Protein AF-A0A6A9QL34-F1 (afdb_monomer)

Sequence (146 aa):
MRVTIHYDDGKEEEIELQKQEVIRTEDGNVAHFKYVKISKEASVLVHIYLPTSESPTTKPVDVSREVEEKKISISRYNNVADDLISRARMFRPPSETCVYCGDIASNTFNGKKVCSSCFSQLSKHGERSEEFNKYLRNKTIHRWNS

Solvent-accessible surface area (backbone atoms only — not comparable to full-atom values): 8770 Å² total; per-residue (Å²): 93,78,49,74,49,77,46,98,87,73,49,74,47,81,42,76,36,44,75,75,47,23,42,74,55,96,93,45,26,29,38,34,28,45,41,80,44,82,56,100,86,48,76,48,79,47,78,49,77,41,83,42,92,61,77,55,71,59,75,82,78,67,59,67,58,59,52,50,58,52,51,55,52,53,54,53,50,51,56,54,51,52,50,52,51,52,54,51,63,73,61,68,70,82,82,47,54,10,78,87,73,65,45,66,35,77,44,73,57,97,88,40,46,21,19,66,70,59,44,57,39,37,76,73,57,32,86,88,29,69,67,37,52,54,50,48,51,67,70,43,54,70,71,78,78,110

Structure (mmCIF, N/CA/C/O backbone):
data_AF-A0A6A9QL34-F1
#
_entry.id   AF-A0A6A9QL34-F1
#
loop_
_atom_site.group_PDB
_atom_site.id
_atom_site.type_symbol
_atom_site.label_atom_id
_atom_site.label_alt_id
_atom_site.label_comp_id
_atom_site.label_asym_id
_atom_site.label_entity_id
_atom_site.label_seq_id
_atom_site.pdbx_PDB_ins_code
_atom_site.Cartn_x
_atom_site.Cartn_y
_atom_site.Cartn_z
_atom_site.occupancy
_atom_site.B_iso_or_equiv
_atom_site.auth_seq_id
_atom_site.auth_comp_id
_atom_site.auth_asym_id
_atom_site.auth_atom_id
_atom_site.pdbx_PDB_model_num
ATOM 1 N N . MET A 1 1 ? -28.220 6.170 18.694 1.00 83.44 1 MET A N 1
ATOM 2 C CA . MET A 1 1 ? -28.739 4.798 18.942 1.00 83.44 1 MET A CA 1
ATOM 3 C C . MET A 1 1 ? -27.991 4.242 20.133 1.00 83.44 1 MET A C 1
ATOM 5 O O . MET A 1 1 ? -26.790 4.462 20.186 1.00 83.44 1 MET A O 1
ATOM 9 N N . ARG A 1 2 ? -28.655 3.574 21.078 1.00 87.44 2 ARG A N 1
ATOM 10 C CA . ARG A 1 2 ? -27.976 3.009 22.251 1.00 87.44 2 ARG A CA 1
ATOM 11 C C . ARG A 1 2 ? -27.766 1.513 22.074 1.00 87.44 2 ARG A C 1
ATOM 13 O O . ARG A 1 2 ? -28.661 0.840 21.568 1.00 87.44 2 ARG A O 1
ATOM 20 N N . VAL A 1 3 ? -26.592 1.027 22.451 1.00 86.62 3 VAL A N 1
ATOM 21 C CA . VAL A 1 3 ? -26.280 -0.404 22.497 1.00 86.62 3 VAL A CA 1
ATOM 22 C C . VAL A 1 3 ? -25.562 -0.724 23.795 1.00 86.62 3 VAL A C 1
ATOM 24 O O . VAL A 1 3 ? -24.776 0.081 24.292 1.00 86.62 3 VAL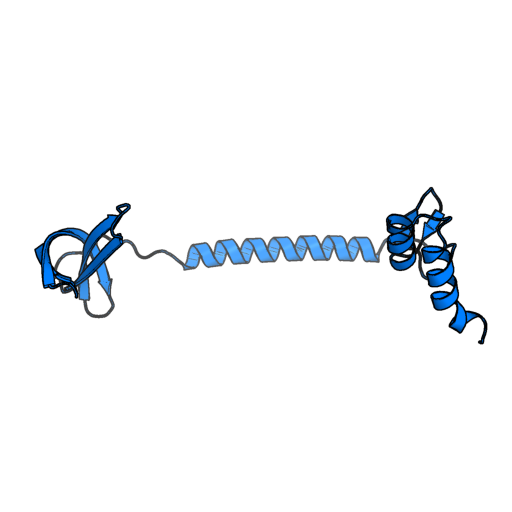 A O 1
ATOM 27 N N . THR A 1 4 ? -25.833 -1.912 24.317 1.00 89.25 4 THR A N 1
ATOM 28 C CA . THR A 1 4 ? -25.169 -2.445 25.503 1.00 89.25 4 THR A CA 1
ATOM 29 C C . THR A 1 4 ? -24.093 -3.420 25.057 1.00 89.25 4 THR A C 1
ATOM 31 O O . THR A 1 4 ? -24.365 -4.342 24.28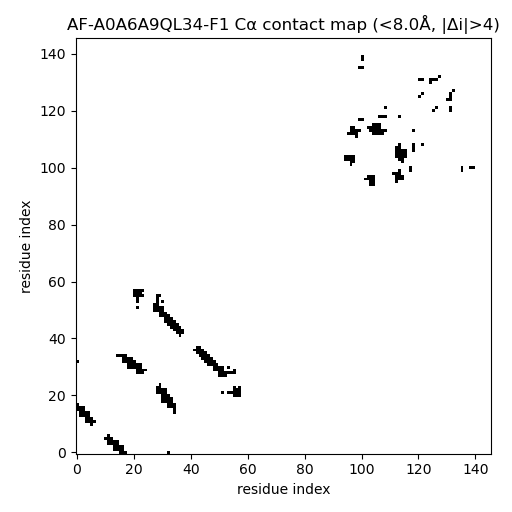5 1.00 89.25 4 THR A O 1
ATOM 34 N N . ILE A 1 5 ? -22.863 -3.204 25.513 1.00 85.31 5 ILE A N 1
ATOM 35 C CA . ILE A 1 5 ? -21.766 -4.155 25.345 1.00 85.31 5 ILE A CA 1
ATOM 36 C C . ILE A 1 5 ? -21.733 -5.032 26.592 1.00 85.31 5 ILE A C 1
ATOM 38 O O . ILE A 1 5 ? -21.566 -4.511 27.693 1.00 85.31 5 ILE A O 1
ATOM 42 N N . HIS A 1 6 ? -21.868 -6.344 26.406 1.00 88.12 6 HIS A N 1
ATOM 43 C CA . HIS A 1 6 ? -21.645 -7.333 27.457 1.00 88.12 6 HIS A CA 1
ATOM 44 C C . HIS A 1 6 ? -20.230 -7.891 27.307 1.00 88.12 6 HIS A C 1
ATOM 46 O O . HIS A 1 6 ? -19.875 -8.403 26.243 1.00 88.12 6 HIS A O 1
ATOM 52 N N . TYR A 1 7 ? -19.423 -7.759 28.354 1.00 83.81 7 TYR A N 1
ATOM 53 C CA . TYR A 1 7 ? -18.063 -8.285 28.406 1.00 83.81 7 TYR A CA 1
ATOM 54 C C . TYR A 1 7 ? -18.047 -9.667 29.075 1.00 83.81 7 TYR A C 1
ATOM 56 O O . TYR A 1 7 ? -18.901 -9.979 29.906 1.00 83.81 7 TYR A O 1
ATOM 64 N N . ASP A 1 8 ? -17.040 -10.484 28.761 1.00 84.12 8 ASP A N 1
ATOM 65 C CA . ASP A 1 8 ? -16.899 -11.841 29.318 1.00 84.12 8 ASP A CA 1
ATOM 66 C C . ASP A 1 8 ? -16.706 -11.859 30.847 1.00 84.12 8 ASP A C 1
ATOM 68 O O . ASP A 1 8 ? -16.973 -12.865 31.501 1.00 84.12 8 ASP A O 1
ATOM 72 N N . ASP A 1 9 ? -16.263 -10.742 31.435 1.00 85.06 9 ASP A N 1
ATOM 73 C CA . ASP A 1 9 ? -16.128 -10.566 32.886 1.00 85.06 9 ASP A CA 1
ATOM 74 C C . ASP A 1 9 ? -17.454 -10.193 33.580 1.00 85.06 9 ASP A C 1
ATOM 76 O O . ASP A 1 9 ? -17.468 -9.891 34.775 1.00 85.06 9 ASP A O 1
ATOM 80 N N . GLY A 1 10 ? -18.566 -10.220 32.839 1.00 83.00 10 GLY A N 1
ATOM 81 C CA . GLY A 1 10 ? -19.904 -9.891 33.322 1.00 83.00 10 GLY A CA 1
ATOM 82 C C . GLY A 1 10 ? -20.167 -8.393 33.456 1.00 83.00 10 GLY A C 1
ATOM 83 O O . GLY A 1 10 ? -21.223 -8.013 33.961 1.00 83.00 10 GLY A O 1
ATOM 84 N N . LYS A 1 11 ? -19.236 -7.526 33.032 1.00 84.38 11 LYS A N 1
ATOM 85 C CA . LYS A 1 11 ? -19.486 -6.083 32.976 1.00 84.38 11 LYS A CA 1
ATOM 86 C C . LYS A 1 11 ? -20.388 -5.735 31.804 1.00 84.38 11 LYS A C 1
ATOM 88 O O . LYS A 1 11 ? -20.339 -6.353 30.741 1.00 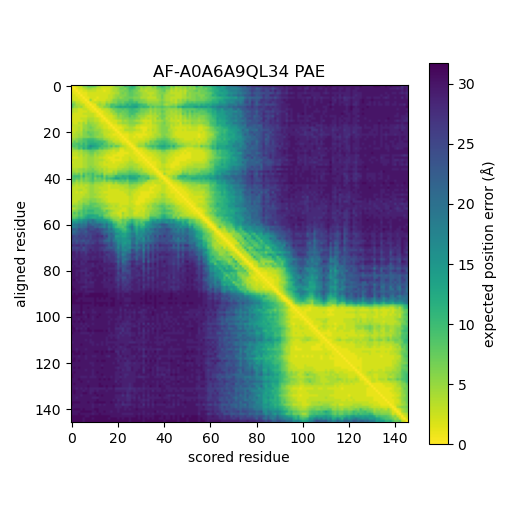84.38 11 LYS A O 1
ATOM 93 N N . GLU A 1 12 ? -21.148 -4.668 31.997 1.00 88.94 12 GLU A N 1
ATOM 94 C CA . GLU A 1 12 ? -22.000 -4.086 30.973 1.00 88.94 12 GLU A CA 1
ATOM 95 C C . GLU A 1 12 ? -21.663 -2.607 30.811 1.00 88.94 12 GLU A C 1
ATOM 97 O O . GLU A 1 12 ? -21.445 -1.890 31.790 1.00 88.94 12 GLU A O 1
ATOM 102 N N . GLU A 1 13 ? -21.606 -2.148 29.566 1.00 85.62 13 GLU A N 1
ATOM 103 C CA . GLU A 1 13 ? -21.411 -0.738 29.239 1.00 85.62 13 GLU A CA 1
ATOM 104 C C . GLU A 1 13 ? -22.465 -0.313 28.217 1.00 85.62 13 GLU A C 1
ATOM 106 O O . GLU A 1 13 ? -22.512 -0.835 27.101 1.00 85.62 13 GLU A O 1
ATOM 111 N N . GLU A 1 14 ? -23.321 0.637 28.599 1.00 88.62 14 GLU A N 1
ATOM 112 C CA . GLU A 1 14 ? -24.251 1.277 27.671 1.00 88.62 14 GLU A CA 1
ATOM 113 C C . GLU A 1 14 ? -23.513 2.396 26.932 1.00 88.62 14 GLU A C 1
ATOM 115 O O . GLU A 1 14 ? -22.993 3.334 27.541 1.00 88.62 14 GLU A O 1
ATOM 120 N N . ILE A 1 15 ? -23.470 2.297 25.606 1.00 90.00 15 ILE A N 1
ATOM 121 C CA . ILE A 1 15 ? -22.834 3.293 24.750 1.00 90.00 15 ILE A CA 1
ATOM 122 C C . ILE A 1 15 ? -23.848 3.907 23.794 1.00 90.00 15 ILE A C 1
ATOM 124 O O . ILE A 1 15 ? -24.728 3.244 23.236 1.00 90.00 15 ILE A O 1
ATOM 128 N N . GLU A 1 16 ? -23.691 5.206 23.563 1.00 89.62 16 GLU A N 1
ATOM 129 C CA . GLU A 1 16 ? -24.436 5.909 22.534 1.00 89.62 16 GLU A CA 1
ATOM 130 C C . GLU A 1 16 ? -23.621 5.958 21.241 1.00 89.62 16 GLU A C 1
ATOM 132 O O . GLU A 1 16 ? -22.555 6.571 21.159 1.00 89.62 16 GLU A O 1
ATOM 137 N N . LEU A 1 17 ? -24.139 5.298 20.209 1.00 88.56 17 LEU A N 1
ATOM 138 C CA . LEU A 1 17 ? -23.551 5.307 18.882 1.00 88.56 17 LEU A CA 1
ATOM 139 C C . LEU A 1 17 ? -23.935 6.577 18.134 1.00 88.56 17 LEU A C 1
ATOM 141 O O . LEU A 1 17 ? -25.124 6.904 17.992 1.00 88.56 17 LEU A O 1
ATOM 145 N N . GLN A 1 18 ? -22.917 7.225 17.574 1.00 88.81 18 GLN A N 1
ATOM 146 C CA . GLN A 1 18 ? -23.076 8.374 16.699 1.00 88.81 18 GLN A CA 1
ATOM 147 C C . GLN A 1 18 ? -23.223 7.909 15.256 1.00 88.81 18 GLN A C 1
ATOM 149 O O . GLN A 1 18 ? -22.426 7.109 14.756 1.00 88.81 18 GLN A O 1
ATOM 154 N N . LYS A 1 19 ? -24.242 8.432 14.576 1.00 90.81 19 LYS A N 1
ATOM 155 C CA . LYS A 1 19 ? -24.396 8.241 13.137 1.00 90.81 19 LYS A CA 1
ATOM 156 C C . LYS A 1 19 ? -23.300 9.014 12.411 1.00 90.81 19 LYS A C 1
ATOM 158 O O . LYS A 1 19 ? -23.140 10.205 12.658 1.00 90.81 19 LYS A O 1
ATOM 163 N N . GLN A 1 20 ? -22.568 8.340 11.537 1.00 92.25 20 GLN A N 1
ATOM 164 C CA . GLN A 1 20 ? -21.470 8.935 10.780 1.00 92.25 20 GLN A CA 1
ATOM 165 C C . GLN A 1 20 ? -21.910 9.294 9.367 1.00 92.25 20 GLN A C 1
ATOM 167 O O . GLN A 1 20 ? -21.792 10.440 8.947 1.00 92.25 20 GLN A O 1
ATOM 172 N N . GLU A 1 21 ? -22.450 8.320 8.641 1.00 91.19 21 GLU A N 1
ATOM 173 C CA . GLU A 1 21 ? -22.732 8.469 7.219 1.00 91.19 21 GLU A CA 1
ATOM 174 C C . GLU A 1 21 ? -23.876 7.561 6.767 1.00 91.19 21 GLU A C 1
ATOM 176 O O . GLU A 1 21 ? -24.279 6.632 7.469 1.00 91.19 21 GLU A O 1
ATOM 181 N N . VAL A 1 22 ? -24.416 7.851 5.587 1.00 92.19 22 VAL A N 1
ATOM 182 C CA . VAL A 1 22 ? -25.331 6.975 4.860 1.00 92.19 22 VAL A CA 1
ATOM 183 C C . VAL A 1 22 ? -24.625 6.510 3.594 1.00 92.19 22 VAL A C 1
ATOM 185 O O . VAL A 1 22 ? -24.202 7.329 2.775 1.00 92.19 22 VAL A O 1
ATOM 188 N N . ILE A 1 23 ? -24.498 5.198 3.446 1.00 91.38 23 ILE A N 1
ATOM 189 C CA . ILE A 1 23 ? -23.776 4.539 2.362 1.00 91.38 23 ILE A CA 1
ATOM 190 C C . ILE A 1 23 ? -24.797 3.930 1.407 1.00 91.38 23 ILE A C 1
ATOM 192 O O . ILE A 1 23 ? -25.754 3.291 1.841 1.00 91.38 23 ILE A O 1
ATOM 196 N N . ARG A 1 24 ? -24.591 4.114 0.103 1.00 8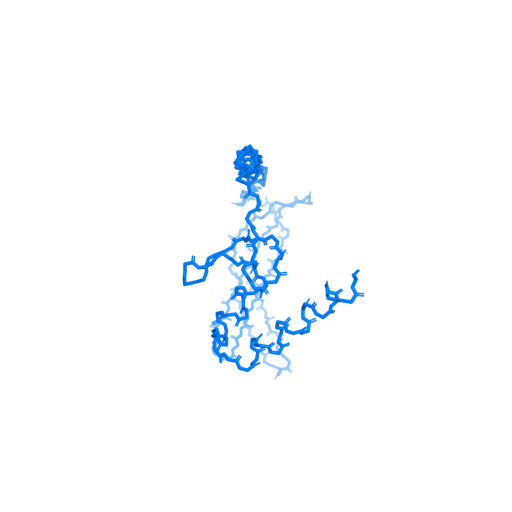8.69 24 ARG A N 1
ATOM 197 C CA . ARG A 1 24 ? -25.383 3.434 -0.924 1.00 88.69 24 ARG A CA 1
ATOM 198 C C . ARG A 1 24 ? -24.838 2.025 -1.151 1.00 88.69 24 ARG A C 1
ATOM 200 O O . ARG A 1 24 ? -23.658 1.883 -1.466 1.00 88.69 24 ARG A O 1
ATOM 207 N N . THR A 1 25 ? -25.688 1.014 -1.032 1.00 85.06 25 THR A N 1
ATOM 208 C CA . THR A 1 25 ? -25.402 -0.377 -1.408 1.00 85.06 25 THR A CA 1
ATOM 209 C C . THR A 1 25 ? -26.282 -0.792 -2.593 1.00 85.06 25 THR A C 1
ATOM 211 O O . THR A 1 25 ? -27.079 0.005 -3.096 1.00 85.06 25 THR A O 1
ATOM 214 N N . GLU A 1 26 ? -26.105 -2.019 -3.088 1.00 84.38 26 GLU A N 1
ATOM 215 C CA . GLU A 1 26 ? -26.922 -2.568 -4.182 1.00 84.38 26 GLU A CA 1
ATOM 216 C C . GLU A 1 26 ? -28.393 -2.752 -3.764 1.00 84.38 26 GLU A C 1
ATOM 218 O O . GLU A 1 26 ? -29.295 -2.474 -4.552 1.00 84.38 26 GLU A O 1
ATOM 223 N N . ASP A 1 27 ? -28.629 -3.109 -2.497 1.00 84.88 27 ASP A N 1
ATOM 224 C CA . ASP A 1 27 ? -29.954 -3.423 -1.942 1.00 84.88 27 ASP A CA 1
ATOM 225 C C . ASP A 1 27 ? -30.681 -2.221 -1.306 1.00 84.88 27 ASP A C 1
ATOM 227 O O . ASP A 1 27 ? -31.810 -2.349 -0.830 1.00 84.88 27 ASP A O 1
ATOM 231 N N . GLY A 1 28 ? -30.049 -1.043 -1.255 1.00 87.19 28 GLY A N 1
ATOM 232 C CA . GLY A 1 28 ? -30.622 0.158 -0.642 1.00 87.19 28 GLY A CA 1
ATOM 233 C C . GLY A 1 28 ? -29.582 1.053 0.025 1.00 87.19 28 GLY A C 1
ATOM 234 O O . GLY A 1 28 ? -28.387 0.939 -0.220 1.00 87.19 28 GLY A O 1
ATOM 235 N N . ASN A 1 29 ? -30.024 1.983 0.868 1.00 91.44 29 ASN A N 1
ATOM 236 C CA . ASN A 1 29 ? -29.106 2.814 1.644 1.00 91.44 29 ASN A CA 1
ATOM 237 C C . ASN A 1 29 ? -28.957 2.237 3.054 1.00 91.44 29 ASN A C 1
ATOM 239 O O . ASN A 1 29 ? -29.921 1.743 3.643 1.00 91.44 29 ASN A O 1
ATOM 243 N N . VAL A 1 30 ? -27.754 2.325 3.618 1.00 93.06 30 VAL A N 1
ATOM 244 C CA . VAL A 1 30 ? -27.463 1.901 4.992 1.00 93.06 30 VAL A CA 1
ATOM 245 C C . VAL A 1 30 ? -26.897 3.063 5.801 1.00 93.06 30 VAL A C 1
ATOM 247 O O . VAL A 1 30 ? -25.978 3.752 5.366 1.00 93.06 30 VAL A O 1
ATOM 250 N N . ALA A 1 31 ? -27.442 3.296 6.990 1.00 93.06 31 ALA A N 1
ATOM 251 C CA . ALA A 1 31 ? -26.906 4.238 7.958 1.00 93.06 31 ALA A CA 1
ATOM 252 C C . ALA A 1 31 ? -25.794 3.558 8.761 1.00 93.06 31 ALA A C 1
ATOM 254 O O . ALA A 1 31 ? -26.020 2.530 9.403 1.00 93.06 31 ALA A O 1
ATOM 255 N N . HIS A 1 32 ? -24.604 4.149 8.737 1.00 93.44 32 HIS A N 1
ATOM 256 C CA . HIS A 1 32 ? -23.455 3.717 9.517 1.00 93.44 32 HIS A CA 1
ATOM 257 C C . HIS A 1 32 ? -23.404 4.465 10.848 1.00 93.44 32 HIS A C 1
ATOM 259 O O . HIS A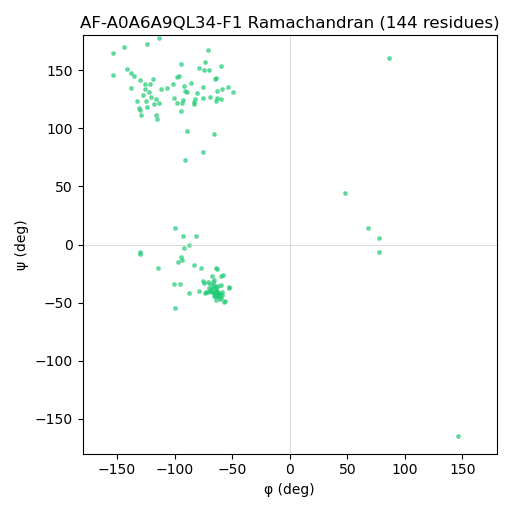 1 32 ? -23.355 5.696 10.903 1.00 93.44 32 HIS A O 1
ATOM 265 N N . PHE A 1 33 ? -23.375 3.699 11.929 1.00 92.69 33 PHE A N 1
ATOM 266 C CA . PHE A 1 33 ? -23.160 4.169 13.286 1.00 92.69 33 PHE A CA 1
ATOM 267 C C . PHE A 1 33 ? -21.806 3.672 13.780 1.00 92.69 33 PHE A C 1
ATOM 269 O O . PHE A 1 33 ? -21.474 2.494 13.623 1.00 92.69 33 PHE A O 1
ATOM 276 N N . LYS A 1 34 ? -21.027 4.567 14.387 1.00 91.12 34 LYS A N 1
ATOM 277 C CA . LYS A 1 34 ? -19.675 4.270 14.863 1.00 91.12 34 LYS A CA 1
ATOM 278 C C . LYS A 1 34 ? -19.498 4.713 16.305 1.00 91.12 34 LYS A C 1
ATOM 280 O O . LYS A 1 34 ? -19.946 5.792 16.693 1.00 91.12 34 LYS A O 1
ATOM 285 N N . TYR A 1 35 ? -18.772 3.903 17.059 1.00 90.94 35 TYR A N 1
ATOM 286 C CA . TYR A 1 35 ? -18.230 4.265 18.359 1.00 90.94 35 TYR A CA 1
ATOM 287 C C . TYR A 1 35 ? -16.798 3.759 18.479 1.00 90.94 35 TYR A C 1
ATOM 289 O O . TYR A 1 35 ? -16.493 2.627 18.100 1.00 90.94 35 TYR A O 1
ATOM 297 N N . VAL A 1 36 ? -15.917 4.627 18.972 1.00 89.31 36 VAL A N 1
ATOM 298 C CA . VAL A 1 36 ? -14.499 4.332 19.170 1.00 89.31 36 VAL A CA 1
ATOM 299 C C . VAL A 1 36 ? -14.102 4.798 20.559 1.00 89.31 36 VAL A C 1
ATOM 301 O O . VAL A 1 36 ? -14.226 5.980 20.871 1.00 89.31 36 VAL A O 1
ATOM 304 N N . LYS A 1 37 ? -13.568 3.888 21.365 1.00 86.62 37 LYS A N 1
ATOM 305 C CA . LYS A 1 37 ? -12.954 4.188 22.657 1.00 86.62 37 LYS A CA 1
ATOM 306 C C . LYS A 1 37 ? -11.584 3.537 22.677 1.00 86.62 37 LYS A C 1
ATOM 308 O O . LYS A 1 37 ? -11.483 2.319 22.667 1.00 86.62 37 LYS A O 1
ATOM 313 N N . ILE A 1 38 ? -10.534 4.352 22.670 1.00 87.25 38 ILE A N 1
ATOM 314 C CA . ILE A 1 38 ? -9.150 3.887 22.786 1.00 87.25 38 ILE A CA 1
ATOM 315 C C . ILE A 1 38 ? -8.608 4.452 24.094 1.00 87.25 38 ILE A C 1
ATOM 317 O O . ILE A 1 38 ? -8.392 5.658 24.211 1.00 87.25 38 ILE A O 1
ATOM 321 N N . SER A 1 39 ? -8.422 3.590 25.089 1.00 83.94 39 SER A N 1
ATOM 322 C CA . SER A 1 39 ? -7.780 3.917 26.361 1.00 83.94 39 SER A CA 1
ATOM 323 C C . SER A 1 39 ? -6.590 2.986 26.611 1.00 83.94 39 SER A C 1
ATOM 325 O O . SER A 1 39 ? -6.369 2.022 25.879 1.00 83.94 39 SER A O 1
ATOM 327 N N . LYS A 1 40 ? -5.806 3.268 27.660 1.00 77.31 40 LYS A N 1
ATOM 328 C CA . LYS A 1 40 ? -4.720 2.372 28.098 1.00 77.31 40 LYS A CA 1
ATOM 329 C C . LYS A 1 40 ? -5.230 1.008 28.582 1.00 77.31 40 LYS A C 1
ATOM 331 O O . LYS A 1 40 ? -4.450 0.067 28.637 1.00 77.31 40 LYS A O 1
ATOM 336 N N . GLU A 1 41 ? -6.505 0.929 28.949 1.00 77.88 41 GLU A N 1
ATOM 337 C CA . GLU A 1 41 ? -7.127 -0.243 29.569 1.00 77.88 41 GLU A CA 1
ATOM 338 C C . GLU A 1 41 ? -7.934 -1.069 28.560 1.00 77.88 41 GLU A C 1
ATOM 340 O O . GLU A 1 41 ? -7.967 -2.290 28.665 1.00 77.88 41 GLU A O 1
ATOM 345 N N . ALA A 1 42 ? -8.559 -0.426 27.565 1.00 74.31 42 ALA A N 1
ATOM 346 C CA . ALA A 1 42 ? -9.365 -1.104 26.557 1.00 74.31 42 ALA A CA 1
ATOM 347 C C . ALA A 1 42 ? -9.415 -0.327 25.235 1.00 74.31 42 ALA A C 1
ATOM 349 O O . ALA A 1 42 ? -9.456 0.905 25.206 1.00 74.31 42 ALA A O 1
ATOM 350 N N . SER A 1 43 ? -9.462 -1.070 24.130 1.00 85.56 43 SER A N 1
ATOM 351 C CA . SER A 1 43 ? -9.766 -0.541 22.800 1.00 85.56 43 SER A CA 1
ATOM 352 C C . SER A 1 43 ? -11.067 -1.163 22.310 1.00 85.56 43 SER A C 1
ATOM 354 O O . SER A 1 43 ? -11.121 -2.359 22.043 1.00 85.56 43 SER A O 1
ATOM 356 N N . VAL A 1 44 ? -12.114 -0.350 22.212 1.00 83.25 44 VAL A N 1
ATOM 357 C CA . VAL A 1 44 ? -13.455 -0.755 21.790 1.00 83.25 44 VAL A CA 1
ATOM 358 C C . VAL A 1 44 ? -13.792 -0.033 20.495 1.00 83.25 44 VAL A C 1
ATOM 360 O O . VAL A 1 44 ? -13.740 1.197 20.417 1.00 83.25 44 VAL A O 1
ATOM 363 N N . LEU A 1 45 ? -14.146 -0.808 19.475 1.00 88.56 45 LEU A N 1
ATOM 364 C CA . LEU A 1 45 ? -14.557 -0.307 18.175 1.00 88.56 45 LEU A CA 1
ATOM 365 C C . LEU A 1 45 ? -15.873 -0.979 17.785 1.00 88.56 45 LEU A C 1
ATOM 367 O O . LEU A 1 45 ? -15.914 -2.190 17.594 1.00 88.56 45 LEU A O 1
ATOM 371 N N . VAL A 1 46 ? -16.941 -0.193 17.657 1.00 88.31 46 VAL A N 1
ATOM 372 C CA . VAL A 1 46 ? -18.272 -0.689 17.287 1.00 88.31 46 VAL A CA 1
ATOM 373 C C . VAL A 1 46 ? -18.723 -0.011 16.006 1.00 88.31 46 VAL A C 1
ATOM 375 O O . VAL A 1 46 ? -18.722 1.217 15.903 1.00 88.31 46 VAL A O 1
ATOM 378 N N . HIS A 1 47 ? -19.102 -0.827 15.026 1.00 92.50 47 HIS A N 1
ATOM 379 C CA . HIS A 1 47 ? -19.670 -0.400 13.754 1.00 92.50 47 HIS A CA 1
ATOM 380 C C . HIS A 1 47 ? -21.004 -1.111 13.563 1.00 92.50 47 HIS A C 1
ATOM 382 O O . HIS A 1 47 ? -21.050 -2.338 13.582 1.00 92.50 47 HIS A O 1
ATOM 388 N N . ILE A 1 48 ? -22.078 -0.348 13.369 1.00 91.44 48 ILE A N 1
ATOM 389 C CA . ILE A 1 48 ? -23.403 -0.900 13.078 1.00 91.44 48 ILE A CA 1
ATOM 390 C C . ILE A 1 48 ? -23.937 -0.266 11.803 1.00 91.44 48 ILE A C 1
ATOM 392 O O . ILE A 1 48 ? -23.871 0.951 11.633 1.00 91.44 48 ILE A O 1
ATOM 396 N N . TYR A 1 49 ? -24.468 -1.105 10.919 1.00 92.50 49 TYR A N 1
ATOM 397 C CA . TYR A 1 49 ? -25.062 -0.709 9.651 1.00 92.50 49 TYR A CA 1
ATOM 398 C C . TYR A 1 49 ? -26.533 -1.103 9.664 1.00 92.50 49 TYR A C 1
ATOM 400 O O . TYR A 1 49 ? -26.852 -2.278 9.840 1.00 92.50 49 TYR A O 1
ATOM 408 N N . LEU A 1 50 ? -27.424 -0.126 9.507 1.00 92.06 50 LEU A N 1
ATOM 409 C CA . LEU A 1 50 ? -28.868 -0.358 9.484 1.00 92.06 50 LEU A CA 1
ATOM 410 C C . LEU A 1 50 ? -29.472 0.131 8.169 1.00 92.06 50 LEU A C 1
ATOM 412 O O . LEU A 1 50 ? -29.114 1.227 7.735 1.00 92.06 50 LEU A O 1
ATOM 416 N N . PRO A 1 51 ? -30.406 -0.617 7.555 1.00 93.44 51 PRO A N 1
ATOM 417 C CA . PRO A 1 51 ? -31.161 -0.127 6.407 1.00 93.44 51 PRO A CA 1
ATOM 418 C C . PRO A 1 51 ? -31.829 1.217 6.721 1.00 93.44 51 PRO A C 1
ATOM 420 O O . PRO A 1 51 ? -32.402 1.399 7.796 1.00 93.44 51 PRO A O 1
ATOM 423 N N . THR A 1 52 ? -31.754 2.164 5.792 1.00 92.00 52 THR A N 1
ATOM 424 C CA . THR A 1 52 ? -32.378 3.485 5.919 1.00 92.00 52 THR A CA 1
ATOM 425 C C . THR A 1 52 ? -32.951 3.947 4.584 1.00 92.00 52 THR A C 1
ATOM 427 O O . THR A 1 52 ? -32.453 3.595 3.517 1.00 92.00 52 THR A O 1
ATOM 430 N N . SER A 1 53 ? -34.000 4.764 4.637 1.00 92.06 53 SER A N 1
ATOM 431 C CA . SER A 1 53 ? -34.571 5.446 3.471 1.00 92.06 53 SER A CA 1
ATOM 432 C C . SER A 1 53 ? -33.904 6.795 3.182 1.00 92.06 53 SER A C 1
ATOM 434 O O . SER A 1 53 ? -34.301 7.495 2.255 1.00 92.06 53 SER A O 1
ATOM 436 N N . GLU A 1 54 ? -32.928 7.202 3.993 1.00 90.44 54 GLU A N 1
ATOM 437 C CA . GLU A 1 54 ? -32.213 8.463 3.814 1.00 90.44 54 GLU A CA 1
ATOM 438 C C . GLU A 1 54 ? -31.303 8.445 2.586 1.00 90.44 54 GLU A C 1
ATOM 440 O O . GLU A 1 54 ? -30.773 7.402 2.205 1.00 90.44 54 GLU A O 1
ATOM 445 N N . SER A 1 55 ? -31.091 9.612 1.979 1.00 87.62 55 SER A N 1
ATOM 446 C CA . SER A 1 55 ? -30.165 9.758 0.856 1.00 87.62 55 SER A CA 1
ATOM 447 C C . SER A 1 55 ? -28.717 9.488 1.287 1.00 87.62 55 SER A C 1
ATOM 449 O O . SER A 1 55 ? -28.321 9.904 2.379 1.00 87.62 55 SER A O 1
ATOM 451 N N . PRO A 1 56 ? -27.900 8.844 0.434 1.00 88.06 56 PRO A N 1
ATOM 452 C CA . PRO A 1 56 ? -26.503 8.583 0.743 1.00 88.06 56 PRO A CA 1
ATOM 453 C C . PRO A 1 56 ? -25.728 9.894 0.888 1.00 88.06 56 PRO A C 1
ATOM 455 O O . PRO A 1 56 ? -25.822 10.791 0.048 1.00 88.06 56 PRO A O 1
ATOM 458 N N . THR A 1 57 ? -24.955 9.994 1.965 1.00 87.88 57 THR A N 1
ATOM 459 C CA . THR A 1 57 ? -24.068 11.132 2.241 1.00 87.88 57 THR A CA 1
ATOM 460 C C . THR A 1 57 ? -22.654 10.878 1.732 1.00 87.88 57 THR A C 1
ATOM 462 O O . THR A 1 57 ? -21.856 11.810 1.643 1.00 87.88 57 THR A O 1
ATOM 465 N N . THR A 1 58 ? -22.332 9.631 1.384 1.00 80.38 58 THR A N 1
ATOM 466 C CA . THR A 1 58 ? -21.046 9.262 0.798 1.00 80.38 58 THR A CA 1
ATOM 467 C C . THR A 1 58 ? -21.056 9.448 -0.713 1.00 80.38 58 THR A C 1
ATOM 469 O O . THR A 1 58 ? -22.025 9.129 -1.406 1.00 80.38 58 THR A O 1
ATOM 472 N N . LYS A 1 59 ? -19.950 9.974 -1.246 1.00 73.94 59 LYS A N 1
ATOM 473 C CA . LYS A 1 59 ? -19.685 9.947 -2.686 1.00 73.94 59 LYS A CA 1
ATOM 474 C C . LYS A 1 59 ? -18.895 8.675 -2.993 1.00 73.94 59 LYS A C 1
ATOM 476 O O . LYS A 1 59 ? -17.917 8.421 -2.288 1.00 73.94 59 LYS A O 1
ATOM 481 N N . PRO A 1 60 ? -19.272 7.891 -4.015 1.00 65.19 60 PRO A N 1
ATOM 482 C CA . PRO A 1 60 ? -18.439 6.782 -4.449 1.00 65.19 60 PRO A CA 1
ATOM 483 C C . PRO A 1 60 ? -17.065 7.327 -4.848 1.00 65.19 60 PRO A C 1
ATOM 485 O O . PRO A 1 60 ? -16.969 8.348 -5.534 1.00 65.19 60 PRO A O 1
ATOM 488 N N . VAL A 1 61 ? -16.005 6.672 -4.380 1.00 66.00 61 VAL A N 1
ATOM 489 C CA . VAL A 1 61 ? -14.643 6.979 -4.820 1.00 66.00 61 VAL A CA 1
ATOM 490 C C . VAL A 1 61 ? -14.571 6.645 -6.306 1.00 66.00 61 VAL A C 1
ATOM 492 O O . VAL A 1 61 ? -14.870 5.519 -6.698 1.00 66.00 61 VAL A O 1
ATOM 495 N N . ASP A 1 62 ? -14.204 7.617 -7.140 1.00 62.41 62 ASP A N 1
ATOM 496 C CA . ASP A 1 62 ? -13.987 7.383 -8.568 1.00 62.41 62 ASP A CA 1
ATOM 497 C C . ASP A 1 62 ? -12.648 6.660 -8.766 1.00 62.41 62 ASP A C 1
ATOM 499 O O . ASP A 1 62 ? -11.611 7.258 -9.063 1.00 62.41 62 ASP A O 1
ATOM 503 N N . VAL A 1 63 ? -12.673 5.345 -8.538 1.00 60.25 63 VAL A N 1
ATOM 504 C CA . VAL A 1 63 ? -11.513 4.450 -8.667 1.00 60.25 63 VAL A CA 1
ATOM 505 C C . VAL A 1 63 ? -10.932 4.508 -10.087 1.00 60.25 63 VAL A C 1
ATOM 507 O O . VAL A 1 63 ? -9.737 4.290 -10.283 1.00 60.25 63 VAL A O 1
ATOM 510 N N . SER A 1 64 ? -11.753 4.854 -11.083 1.00 61.47 64 SER A N 1
ATOM 511 C CA . SER A 1 64 ? -11.361 4.963 -12.490 1.00 61.47 64 SER A CA 1
ATOM 512 C C . SER A 1 64 ? -10.236 5.979 -12.681 1.00 61.47 64 SER A C 1
ATOM 514 O O . SER A 1 64 ? -9.251 5.685 -13.363 1.00 61.47 64 SER A O 1
ATOM 516 N N . ARG A 1 65 ? -10.332 7.135 -12.012 1.00 59.66 65 ARG A N 1
ATOM 517 C CA . ARG A 1 65 ? -9.350 8.219 -12.140 1.00 59.66 65 ARG A CA 1
ATOM 518 C C . ARG A 1 65 ? -8.013 7.874 -11.484 1.00 59.66 65 ARG A C 1
ATOM 520 O O . ARG A 1 65 ? -6.963 8.111 -12.075 1.00 59.66 65 ARG A O 1
ATOM 527 N N . GLU A 1 66 ? -8.035 7.242 -10.309 1.00 57.41 66 GLU A N 1
ATOM 528 C CA . GLU A 1 66 ? -6.809 6.774 -9.639 1.00 57.41 66 GLU A CA 1
ATOM 529 C C . GLU A 1 66 ? -6.089 5.674 -10.434 1.00 57.41 66 GLU A C 1
ATOM 531 O O . GLU A 1 66 ? -4.855 5.634 -10.484 1.00 57.41 66 GLU A O 1
ATOM 536 N N . VAL A 1 67 ? -6.845 4.770 -11.067 1.00 60.16 67 VAL A N 1
ATOM 537 C CA . VAL A 1 67 ? -6.281 3.704 -11.906 1.00 60.16 67 VAL A CA 1
ATOM 538 C C . VAL A 1 67 ? -5.671 4.279 -13.187 1.00 60.16 67 VAL A C 1
ATOM 540 O O . VAL A 1 67 ? -4.589 3.840 -13.588 1.00 60.16 67 VAL A O 1
ATOM 543 N N . GLU A 1 68 ? -6.309 5.267 -13.819 1.00 59.97 68 GLU A N 1
ATOM 544 C CA . GLU A 1 68 ? -5.754 5.967 -14.985 1.00 59.97 68 GLU A CA 1
ATOM 545 C C . GLU A 1 68 ? -4.473 6.737 -14.652 1.00 59.97 68 GLU A C 1
ATOM 547 O O . GLU A 1 68 ? -3.463 6.569 -15.341 1.00 59.97 68 GLU A O 1
ATOM 552 N N . GLU A 1 69 ? -4.466 7.514 -13.567 1.00 58.00 69 GLU A N 1
ATOM 553 C CA . GLU A 1 69 ? -3.292 8.282 -13.132 1.00 58.00 69 GLU A CA 1
ATOM 554 C C . GLU A 1 69 ? -2.084 7.361 -12.857 1.00 58.00 69 GLU A C 1
ATOM 556 O O . GLU A 1 69 ? -0.959 7.652 -13.283 1.00 58.00 69 GLU A O 1
ATOM 561 N N . LYS A 1 70 ? -2.310 6.193 -12.236 1.00 59.44 70 LYS A N 1
ATOM 562 C CA . LYS A 1 70 ? -1.258 5.183 -12.008 1.00 59.44 70 LYS A CA 1
ATOM 563 C C . LYS A 1 70 ? -0.802 4.484 -13.292 1.00 59.44 70 LYS A C 1
ATOM 565 O O . LYS A 1 70 ? 0.390 4.224 -13.442 1.00 59.44 70 LYS A O 1
ATOM 570 N N . LYS A 1 71 ? -1.697 4.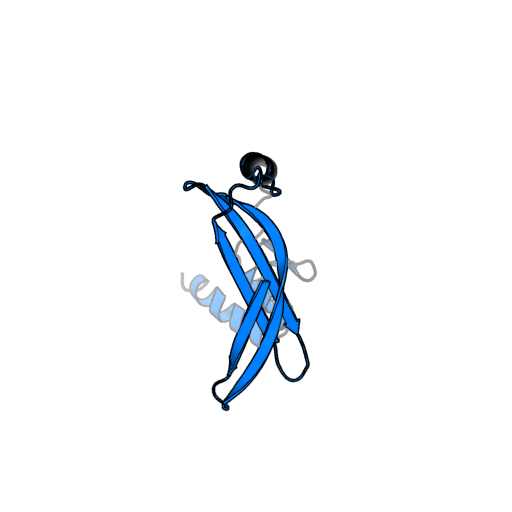200 -14.244 1.00 56.22 71 LYS A N 1
ATOM 571 C CA . LYS A 1 71 ? -1.308 3.626 -15.550 1.00 56.22 71 LYS A CA 1
ATOM 572 C C . LYS A 1 71 ? -0.418 4.580 -16.351 1.00 56.22 71 LYS A C 1
ATOM 574 O O . LYS A 1 71 ? 0.573 4.143 -16.940 1.00 56.22 71 LYS A O 1
ATOM 579 N N . ILE A 1 72 ? -0.733 5.877 -16.345 1.00 57.12 72 ILE A N 1
ATOM 580 C CA . ILE A 1 72 ? 0.043 6.905 -17.056 1.00 57.12 72 ILE A CA 1
ATOM 581 C C . ILE A 1 72 ? 1.460 7.026 -16.476 1.00 57.12 72 ILE A C 1
ATOM 583 O O . ILE A 1 72 ? 2.424 7.150 -17.238 1.00 57.12 72 ILE A O 1
ATOM 587 N N . SER A 1 73 ? 1.618 6.959 -15.150 1.00 56.31 73 SER A N 1
ATOM 588 C CA . SER A 1 73 ? 2.941 7.056 -14.517 1.00 56.31 73 SER A CA 1
ATOM 589 C C . SER A 1 73 ? 3.841 5.856 -14.845 1.00 56.31 73 SER A C 1
ATOM 591 O O . SER A 1 73 ? 5.012 6.048 -15.178 1.00 56.31 73 SER A O 1
ATOM 593 N N . ILE A 1 74 ? 3.284 4.639 -14.857 1.00 55.53 74 ILE A N 1
ATOM 594 C CA . ILE A 1 74 ? 4.006 3.406 -15.216 1.00 55.53 74 ILE A CA 1
ATOM 595 C C . ILE A 1 74 ? 4.470 3.451 -16.678 1.00 55.53 74 ILE A C 1
ATOM 597 O O . ILE A 1 74 ? 5.623 3.139 -16.972 1.00 55.53 74 ILE A O 1
ATOM 601 N N . SER A 1 75 ? 3.606 3.897 -17.598 1.00 56.75 75 SER A N 1
ATOM 602 C CA . SER A 1 75 ? 3.965 4.030 -19.016 1.00 56.75 75 SER A CA 1
ATOM 603 C C . SER A 1 75 ? 5.122 5.014 -19.231 1.00 56.75 75 SER A C 1
ATOM 605 O O . SER A 1 75 ? 6.059 4.713 -19.971 1.00 56.75 75 SER A O 1
ATOM 607 N N . ARG A 1 76 ? 5.112 6.162 -18.539 1.00 59.16 76 ARG A N 1
ATOM 608 C CA . ARG A 1 76 ? 6.214 7.136 -18.610 1.00 59.16 76 ARG A CA 1
ATOM 609 C C . ARG A 1 76 ? 7.528 6.565 -18.077 1.00 59.16 76 ARG A C 1
ATOM 611 O O . ARG A 1 76 ? 8.566 6.812 -18.683 1.00 59.16 76 ARG A O 1
ATOM 618 N N . TYR A 1 77 ? 7.492 5.801 -16.986 1.00 52.97 77 TYR A N 1
ATOM 619 C CA . TYR A 1 77 ? 8.695 5.193 -16.413 1.00 52.97 77 TYR A CA 1
ATOM 620 C C . TYR A 1 77 ? 9.333 4.168 -17.361 1.00 52.97 77 TYR A C 1
ATOM 622 O O . TYR A 1 77 ? 10.540 4.219 -17.589 1.00 52.97 77 TYR A O 1
ATOM 630 N N . ASN A 1 78 ? 8.521 3.301 -17.975 1.00 58.00 78 ASN A N 1
ATOM 631 C CA . ASN A 1 78 ? 9.010 2.308 -18.935 1.00 58.00 78 ASN A CA 1
ATOM 632 C C . ASN A 1 78 ? 9.660 2.970 -20.158 1.00 58.00 78 ASN A C 1
ATOM 634 O O . ASN A 1 78 ? 10.764 2.594 -20.533 1.00 58.00 78 ASN A O 1
ATOM 638 N N . ASN A 1 79 ? 9.053 4.031 -20.700 1.00 63.84 79 ASN A N 1
ATOM 639 C CA . ASN A 1 79 ? 9.622 4.762 -21.837 1.00 63.84 79 ASN A CA 1
ATOM 640 C C . ASN A 1 79 ? 10.980 5.414 -21.514 1.00 63.84 79 ASN A C 1
ATOM 642 O O . ASN A 1 79 ? 11.866 5.454 -22.365 1.00 63.84 79 ASN A O 1
ATOM 646 N N . VAL A 1 80 ? 11.167 5.911 -20.286 1.00 64.50 80 VAL A N 1
ATOM 647 C CA . VAL A 1 80 ? 12.448 6.490 -19.844 1.00 64.50 80 VAL A CA 1
ATOM 648 C C . VAL A 1 80 ? 13.498 5.399 -19.617 1.00 64.50 80 VAL A C 1
ATOM 650 O O . VAL A 1 80 ? 14.656 5.572 -19.997 1.00 64.50 80 VAL A O 1
ATOM 653 N N . ALA A 1 81 ? 13.108 4.264 -19.033 1.00 59.12 81 ALA A N 1
ATOM 654 C CA . ALA A 1 81 ? 14.004 3.129 -18.838 1.00 59.12 81 ALA A CA 1
ATOM 655 C C . ALA A 1 81 ? 14.462 2.533 -20.180 1.00 59.12 81 ALA A C 1
AT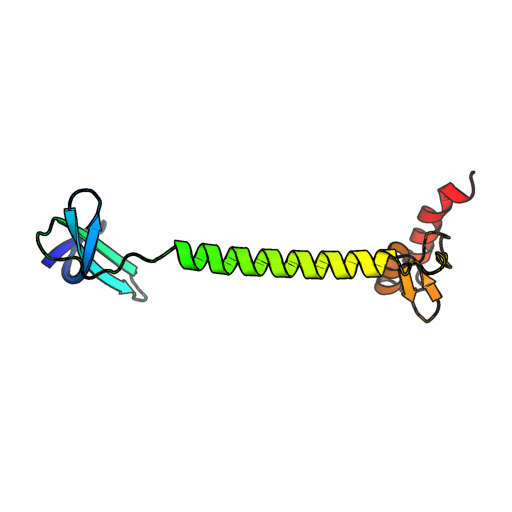OM 657 O O . ALA A 1 81 ? 15.654 2.292 -20.363 1.00 59.12 81 ALA A O 1
ATOM 658 N N . ASP A 1 82 ? 13.550 2.369 -21.138 1.00 60.94 82 ASP A N 1
ATOM 659 C CA . ASP A 1 82 ? 13.851 1.825 -22.463 1.00 60.94 82 ASP A CA 1
ATOM 660 C C . ASP A 1 82 ? 14.748 2.759 -23.291 1.00 60.94 82 ASP A C 1
ATOM 662 O O . ASP A 1 82 ? 15.653 2.280 -23.984 1.00 60.94 82 ASP A O 1
ATOM 666 N N . ASP A 1 83 ? 14.578 4.083 -23.177 1.00 68.75 83 ASP A N 1
ATOM 667 C CA . ASP A 1 83 ? 15.477 5.067 -23.802 1.00 68.75 83 ASP A CA 1
ATOM 668 C C . ASP A 1 83 ? 16.884 5.013 -23.178 1.00 68.75 83 ASP A C 1
ATOM 670 O O . ASP A 1 83 ? 17.889 4.945 -23.889 1.00 68.75 83 ASP A O 1
ATOM 674 N N . LEU A 1 84 ? 16.985 4.931 -21.846 1.00 67.69 84 LEU A N 1
ATOM 675 C CA . LEU A 1 84 ? 18.271 4.783 -21.155 1.00 67.69 84 LEU A CA 1
ATOM 676 C C . LEU A 1 84 ? 18.974 3.464 -21.509 1.00 67.69 84 LEU A C 1
ATOM 678 O O . LEU A 1 84 ? 20.180 3.460 -21.765 1.00 67.69 84 LEU A O 1
ATOM 682 N N . ILE A 1 85 ? 18.234 2.354 -21.582 1.00 67.00 85 ILE A N 1
ATOM 683 C CA . ILE A 1 85 ? 18.759 1.043 -21.992 1.00 67.00 85 ILE A CA 1
ATOM 684 C C . ILE A 1 85 ? 19.219 1.083 -23.453 1.00 67.00 85 ILE A C 1
ATOM 686 O O . ILE A 1 85 ? 20.285 0.553 -23.775 1.00 67.00 85 ILE A O 1
ATOM 690 N N . SER A 1 86 ? 18.456 1.724 -24.339 1.00 67.25 86 SER A N 1
ATOM 691 C CA . SER A 1 86 ? 18.802 1.849 -25.759 1.00 67.25 86 SER A CA 1
ATOM 692 C C . SER A 1 86 ? 20.065 2.685 -25.959 1.00 67.25 86 SER A C 1
ATOM 694 O O . SER A 1 86 ? 20.972 2.262 -26.679 1.00 67.25 86 SER A O 1
ATOM 696 N N . ARG A 1 87 ? 20.196 3.810 -25.247 1.00 63.31 87 ARG A N 1
ATOM 697 C CA . ARG A 1 87 ? 21.420 4.629 -25.248 1.00 63.31 87 ARG A CA 1
ATOM 698 C C . ARG A 1 87 ? 22.617 3.872 -24.666 1.00 63.31 87 ARG A C 1
ATOM 700 O O . ARG A 1 87 ? 23.703 3.919 -25.240 1.00 63.31 87 ARG A O 1
ATOM 707 N N . ALA A 1 88 ? 22.420 3.111 -23.588 1.00 59.69 88 ALA A N 1
ATOM 708 C CA . ALA A 1 88 ? 23.468 2.282 -22.989 1.00 59.69 88 ALA A CA 1
ATOM 709 C C . ALA A 1 88 ? 23.927 1.135 -23.911 1.00 59.69 88 ALA A C 1
ATOM 711 O O . ALA A 1 88 ? 25.094 0.752 -23.883 1.00 59.69 88 ALA A O 1
ATOM 712 N N . ARG A 1 89 ? 23.045 0.596 -24.765 1.00 60.59 89 ARG A N 1
ATOM 713 C CA . ARG A 1 89 ? 23.412 -0.420 -25.770 1.00 60.59 89 ARG A CA 1
ATOM 714 C C . ARG A 1 89 ? 24.252 0.148 -26.915 1.00 60.59 89 ARG A C 1
ATOM 716 O O . ARG A 1 89 ? 25.092 -0.581 -27.438 1.00 60.59 89 ARG A O 1
ATOM 723 N N . MET A 1 90 ? 24.040 1.410 -27.293 1.00 60.69 90 MET A N 1
ATOM 724 C CA . MET A 1 90 ? 24.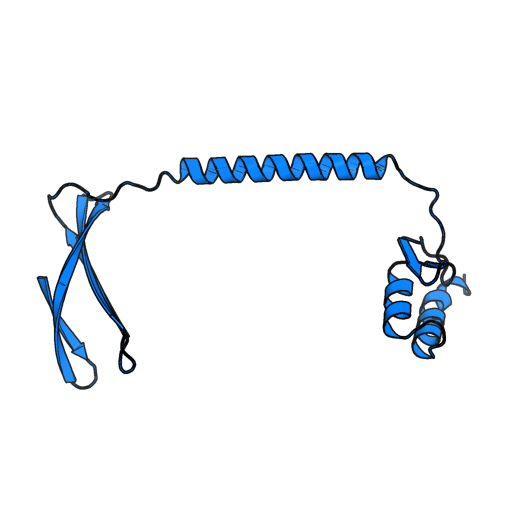822 2.082 -28.342 1.00 60.69 90 MET A CA 1
ATOM 725 C C . MET A 1 90 ? 26.224 2.483 -27.859 1.00 60.69 90 MET A C 1
ATOM 727 O O . MET A 1 90 ? 27.177 2.428 -28.631 1.00 60.69 90 MET A O 1
ATOM 731 N N . PHE A 1 91 ? 26.382 2.804 -26.573 1.00 56.22 91 PHE A N 1
ATOM 732 C CA . PHE A 1 91 ? 27.680 3.030 -25.934 1.00 56.22 91 PHE A CA 1
ATOM 733 C C . PHE A 1 91 ? 28.227 1.730 -25.329 1.00 56.22 91 PHE A C 1
ATOM 735 O O . PHE A 1 91 ? 28.260 1.562 -24.112 1.00 56.22 91 PHE A O 1
ATOM 742 N N . ARG A 1 92 ? 28.686 0.791 -26.164 1.00 55.88 92 ARG A N 1
ATOM 743 C CA . ARG A 1 92 ? 29.563 -0.293 -25.688 1.00 55.88 92 ARG A CA 1
ATOM 744 C C . ARG A 1 92 ? 31.021 0.168 -25.780 1.00 55.88 92 ARG A C 1
ATOM 746 O O . ARG A 1 92 ? 31.591 0.078 -26.867 1.00 55.88 92 ARG A O 1
ATOM 753 N N . PRO A 1 93 ? 31.648 0.661 -24.692 1.00 57.34 93 PRO A N 1
ATOM 754 C CA . PRO A 1 93 ? 33.097 0.798 -24.679 1.00 57.34 93 PRO A CA 1
ATOM 755 C C . PRO A 1 93 ? 33.733 -0.589 -24.882 1.00 57.34 93 PRO A C 1
ATOM 757 O O . PRO A 1 93 ? 33.101 -1.601 -24.553 1.00 57.34 93 PRO A O 1
ATOM 760 N N . PRO A 1 94 ? 34.960 -0.666 -25.432 1.00 60.38 94 PRO A N 1
ATOM 761 C CA . PRO A 1 94 ? 35.691 -1.926 -25.516 1.00 60.38 94 PRO A CA 1
ATOM 762 C C . PRO A 1 94 ? 35.673 -2.600 -24.142 1.00 60.38 94 PRO A C 1
ATOM 764 O O . PRO A 1 94 ? 35.899 -1.944 -23.124 1.00 60.38 94 PRO A O 1
ATOM 767 N N . SER A 1 95 ? 35.323 -3.887 -24.102 1.00 66.06 95 SER A N 1
ATOM 768 C CA . SER A 1 95 ? 35.209 -4.629 -22.849 1.00 66.06 95 SER A CA 1
ATOM 769 C C . SER A 1 95 ? 36.590 -4.739 -22.210 1.00 66.06 95 SER A C 1
ATOM 771 O O . SER A 1 95 ? 37.384 -5.608 -22.567 1.00 66.06 95 SER A O 1
ATOM 773 N N . GLU A 1 96 ? 36.890 -3.827 -21.293 1.00 79.62 96 GLU A N 1
ATOM 774 C CA . GLU A 1 96 ? 38.103 -3.878 -20.492 1.00 79.62 96 GLU A CA 1
ATOM 775 C C . GLU A 1 96 ? 38.068 -5.129 -19.607 1.00 79.62 96 GLU A C 1
ATOM 777 O O . GLU A 1 96 ? 37.015 -5.539 -19.116 1.00 79.62 96 GLU A O 1
ATOM 782 N N . THR A 1 97 ? 39.218 -5.760 -19.400 1.00 88.00 97 THR A N 1
ATOM 783 C CA . THR A 1 97 ? 39.334 -6.960 -18.568 1.00 88.00 97 THR A CA 1
ATOM 784 C C . THR A 1 97 ? 39.767 -6.606 -17.150 1.00 88.00 97 THR A C 1
ATOM 786 O O . THR A 1 97 ? 40.573 -5.707 -16.923 1.00 88.00 97 THR A O 1
ATOM 789 N N . CYS A 1 98 ? 39.254 -7.349 -16.176 1.00 89.88 98 CYS A N 1
ATOM 790 C CA . CYS A 1 98 ? 39.623 -7.254 -14.774 1.00 89.88 98 CYS A CA 1
ATOM 791 C C . CYS A 1 98 ? 41.098 -7.615 -14.589 1.00 89.88 98 CYS A C 1
ATOM 793 O O . CYS A 1 98 ? 41.502 -8.728 -14.929 1.00 89.88 98 CYS A O 1
ATOM 795 N N . VAL A 1 99 ? 41.865 -6.723 -13.958 1.00 89.56 99 VAL A N 1
ATOM 796 C CA . VAL A 1 99 ? 43.312 -6.896 -13.732 1.00 89.56 99 VAL A CA 1
ATOM 797 C C . VAL A 1 99 ? 43.642 -8.156 -12.914 1.00 89.56 99 VAL A C 1
ATOM 799 O O . VAL A 1 99 ? 44.718 -8.717 -13.072 1.00 89.56 99 VAL A O 1
ATOM 802 N N . TYR A 1 100 ? 42.723 -8.631 -12.063 1.00 88.44 100 TYR A N 1
ATOM 803 C CA . TYR A 1 100 ? 42.996 -9.751 -11.151 1.00 88.44 100 TYR A CA 1
ATOM 804 C C . TYR A 1 100 ? 42.559 -11.128 -11.655 1.00 88.44 100 TYR A C 1
ATOM 806 O O . TYR A 1 100 ? 43.183 -12.125 -11.312 1.00 88.44 100 TYR A O 1
ATOM 814 N N . CYS A 1 101 ? 41.461 -11.214 -12.409 1.00 87.31 101 CYS A N 1
ATOM 815 C CA . CYS A 1 101 ? 40.902 -12.511 -12.818 1.00 87.31 101 CYS A CA 1
ATOM 816 C C . CYS A 1 101 ? 40.618 -12.627 -14.316 1.00 87.31 101 CYS A C 1
ATOM 818 O O . CYS A 1 101 ? 40.254 -13.708 -14.764 1.00 87.31 101 CYS A O 1
ATOM 820 N N . GLY A 1 102 ? 40.761 -11.545 -15.089 1.00 83.19 102 GLY A N 1
ATOM 821 C CA . GLY A 1 102 ? 40.503 -11.547 -16.529 1.00 83.19 102 GLY A CA 1
ATOM 822 C C . GLY A 1 102 ? 39.030 -11.724 -16.923 1.00 83.19 102 GLY A C 1
ATOM 823 O O . GLY A 1 102 ? 38.755 -12.043 -18.074 1.00 83.19 102 GLY A O 1
ATOM 824 N N . ASP A 1 103 ? 38.079 -11.583 -15.993 1.00 87.75 103 ASP A N 1
ATOM 825 C CA . ASP A 1 103 ? 36.653 -11.397 -16.314 1.00 87.75 103 ASP A CA 1
ATOM 826 C C . ASP A 1 103 ? 36.415 -9.996 -16.906 1.00 87.75 103 ASP A C 1
ATOM 828 O O . ASP A 1 103 ? 37.261 -9.116 -16.766 1.00 87.75 103 ASP A O 1
ATOM 832 N N . ILE A 1 104 ? 35.242 -9.740 -17.489 1.00 88.12 104 ILE A N 1
ATOM 833 C CA . ILE A 1 104 ? 34.859 -8.394 -17.948 1.00 88.12 104 ILE A CA 1
ATOM 834 C C . ILE A 1 104 ? 34.854 -7.422 -16.754 1.00 88.12 104 ILE A C 1
ATOM 836 O O . ILE A 1 104 ? 34.211 -7.670 -15.727 1.00 88.12 104 ILE A O 1
ATOM 840 N N . ALA A 1 105 ? 35.600 -6.324 -16.872 1.00 88.69 105 ALA A N 1
ATOM 841 C CA . ALA A 1 105 ? 35.637 -5.261 -15.882 1.00 88.69 105 ALA A CA 1
ATOM 842 C C . ALA A 1 105 ? 34.365 -4.414 -15.966 1.00 88.69 105 ALA A C 1
ATOM 844 O O . ALA A 1 105 ? 33.913 -4.025 -17.038 1.00 88.69 105 ALA A O 1
ATOM 845 N N . SER A 1 106 ? 33.803 -4.119 -14.801 1.00 87.25 106 SER A N 1
ATOM 846 C CA . SER A 1 106 ? 32.575 -3.333 -14.643 1.00 87.25 106 SER A CA 1
ATOM 847 C C . SER A 1 106 ? 32.732 -2.207 -13.621 1.00 87.25 106 SER A C 1
ATOM 849 O O . SER A 1 106 ? 31.835 -1.386 -13.474 1.00 87.25 106 SER A O 1
ATOM 851 N N . ASN A 1 107 ? 33.856 -2.172 -12.898 1.00 87.38 107 ASN A N 1
ATOM 852 C CA . ASN A 1 107 ? 34.123 -1.267 -11.785 1.00 87.38 107 ASN A CA 1
ATOM 853 C C . ASN A 1 107 ? 35.598 -0.833 -11.760 1.00 87.38 107 ASN A C 1
ATOM 855 O O . ASN A 1 107 ? 36.443 -1.394 -12.461 1.00 87.38 107 ASN A O 1
ATOM 859 N N . THR A 1 108 ? 35.916 0.148 -10.910 1.00 88.81 108 THR A N 1
ATOM 860 C CA . THR A 1 108 ? 37.290 0.616 -10.667 1.00 88.81 108 THR A CA 1
ATOM 861 C C . THR A 1 108 ? 37.592 0.599 -9.167 1.00 88.81 108 THR A C 1
ATOM 863 O O . THR A 1 108 ? 36.829 1.158 -8.387 1.00 88.81 108 THR A O 1
ATOM 866 N N . PHE A 1 109 ? 38.701 -0.023 -8.758 1.00 88.75 109 PHE A N 1
ATOM 867 C CA . PHE A 1 109 ? 39.188 -0.051 -7.372 1.00 88.75 109 PHE A CA 1
ATOM 868 C C . PHE A 1 109 ? 40.619 0.490 -7.332 1.00 88.75 109 PHE A C 1
ATOM 870 O O . PHE A 1 109 ? 41.496 -0.072 -7.986 1.00 88.75 109 PHE A O 1
ATOM 877 N N . ASN A 1 110 ? 40.862 1.590 -6.609 1.00 88.00 110 ASN A N 1
ATOM 878 C CA . ASN A 1 110 ? 42.166 2.275 -6.554 1.00 88.00 110 ASN A CA 1
ATOM 879 C C . ASN A 1 110 ? 42.797 2.512 -7.944 1.00 88.00 110 ASN A C 1
ATOM 881 O O . ASN A 1 110 ? 43.972 2.233 -8.167 1.00 88.00 110 ASN A O 1
ATOM 885 N N . GLY A 1 111 ? 41.992 2.960 -8.912 1.00 85.75 111 GLY A N 1
ATOM 886 C CA . GLY A 1 111 ? 42.431 3.203 -10.294 1.00 85.75 111 GLY A CA 1
ATOM 887 C C . GLY A 1 111 ? 42.592 1.950 -11.168 1.00 85.75 111 GLY A C 1
ATOM 888 O O . GLY A 1 111 ? 42.785 2.079 -12.373 1.00 85.75 111 GLY A O 1
ATOM 889 N N . LYS A 1 112 ? 42.460 0.737 -10.613 1.00 89.19 112 LYS A N 1
ATOM 890 C CA . LYS A 1 112 ? 42.524 -0.527 -11.365 1.00 89.19 112 LYS A CA 1
ATOM 891 C C . LYS A 1 112 ? 41.133 -0.968 -11.813 1.00 89.19 112 LYS A C 1
ATOM 893 O O . LYS A 1 112 ? 40.189 -0.955 -11.023 1.00 89.19 112 LYS A O 1
ATOM 898 N N . LYS A 1 113 ? 41.013 -1.416 -13.063 1.00 90.56 113 LYS A N 1
ATOM 899 C CA . LYS A 1 113 ? 39.765 -1.948 -13.628 1.00 90.56 113 LYS A CA 1
ATOM 900 C C . LYS A 1 113 ? 39.496 -3.353 -13.102 1.00 90.56 113 LYS A C 1
ATOM 902 O O . LYS A 1 113 ? 40.348 -4.240 -13.184 1.00 90.56 113 LYS A O 1
ATOM 907 N N . VAL A 1 114 ? 38.313 -3.559 -12.530 1.00 91.31 114 VAL A N 1
ATOM 908 C CA . VAL A 1 114 ? 37.949 -4.796 -11.832 1.00 91.31 114 VAL A CA 1
ATOM 909 C C . VAL A 1 114 ? 36.525 -5.238 -12.168 1.00 91.31 114 VAL A C 1
ATOM 911 O O . VAL A 1 114 ? 35.636 -4.423 -12.409 1.00 91.31 114 VAL A O 1
ATOM 914 N N . CYS A 1 115 ? 36.284 -6.549 -12.187 1.00 91.75 115 CYS A N 1
ATOM 915 C CA . CYS A 1 115 ? 34.930 -7.092 -12.296 1.00 91.75 115 CYS A CA 1
ATOM 916 C C . CYS A 1 115 ? 34.175 -6.919 -10.968 1.00 91.75 115 CYS A C 1
ATOM 918 O O . CYS A 1 115 ? 34.795 -6.839 -9.904 1.00 91.75 115 CYS A O 1
ATOM 920 N N . SER A 1 116 ? 32.839 -6.923 -11.006 1.00 91.94 116 SER A N 1
ATOM 921 C CA . SER A 1 116 ? 31.981 -6.714 -9.822 1.00 91.94 116 SER A CA 1
ATOM 922 C C . SER A 1 116 ? 32.321 -7.650 -8.656 1.00 91.94 116 SER A C 1
ATOM 924 O O . SER A 1 116 ? 32.288 -7.264 -7.491 1.00 91.94 116 SER A O 1
ATOM 926 N N . SER A 1 117 ? 32.693 -8.887 -8.974 1.00 91.12 117 SER A N 1
ATOM 927 C CA . SER A 1 117 ? 33.000 -9.919 -7.988 1.00 91.12 117 SER A CA 1
ATOM 928 C C . SER A 1 117 ? 34.352 -9.673 -7.294 1.00 91.12 117 SER A C 1
ATOM 930 O O . SER A 1 117 ? 34.436 -9.757 -6.072 1.00 91.12 117 SER A O 1
ATOM 932 N N . CYS A 1 118 ? 35.394 -9.268 -8.035 1.00 90.06 118 CYS A N 1
ATOM 933 C CA . CYS A 1 118 ? 36.663 -8.835 -7.434 1.00 90.06 118 CYS A CA 1
ATOM 934 C C . CYS A 1 118 ? 36.511 -7.517 -6.670 1.00 90.06 118 CYS A C 1
ATOM 936 O O . CYS A 1 118 ? 37.078 -7.396 -5.591 1.00 90.06 118 CYS A O 1
ATOM 938 N N . PHE A 1 119 ? 35.713 -6.571 -7.178 1.00 93.19 119 PHE A N 1
ATOM 939 C CA . PHE A 1 119 ? 35.413 -5.317 -6.484 1.00 93.19 119 PHE A CA 1
ATOM 940 C C . PHE A 1 119 ? 34.797 -5.576 -5.105 1.00 93.19 119 PHE A C 1
ATOM 942 O O . PHE A 1 119 ? 35.309 -5.085 -4.107 1.00 93.19 119 PHE A O 1
ATOM 949 N N . SER A 1 120 ? 33.771 -6.432 -5.022 1.00 92.69 120 SER A N 1
ATOM 950 C CA . SER A 1 120 ? 33.126 -6.747 -3.742 1.00 92.69 120 SER A CA 1
ATOM 951 C C . SER A 1 120 ? 34.080 -7.358 -2.713 1.00 92.69 120 SER A C 1
ATOM 953 O O . SER A 1 120 ? 33.888 -7.121 -1.523 1.00 92.69 120 SER A O 1
ATOM 955 N N . GLN A 1 121 ? 35.051 -8.168 -3.136 1.00 92.38 121 GLN A N 1
ATOM 956 C CA . GLN A 1 121 ? 36.011 -8.797 -2.223 1.00 92.38 121 GLN A CA 1
ATOM 957 C C . GLN A 1 121 ? 37.112 -7.815 -1.805 1.00 92.38 121 GLN A C 1
ATOM 959 O O . GLN A 1 121 ? 37.453 -7.735 -0.626 1.00 92.38 121 GLN A O 1
ATOM 964 N N . LEU A 1 122 ? 37.591 -6.997 -2.746 1.00 92.19 122 LEU A N 1
ATOM 965 C CA . LEU A 1 122 ? 38.541 -5.913 -2.490 1.00 92.19 122 LEU A CA 1
ATOM 966 C C . LEU A 1 122 ? 37.980 -4.869 -1.520 1.00 92.19 122 LEU A C 1
ATOM 968 O O . LEU A 1 122 ? 38.686 -4.453 -0.609 1.00 92.19 122 LEU A O 1
ATOM 972 N N . SER A 1 123 ? 36.711 -4.482 -1.665 1.00 89.75 123 SER A N 1
ATOM 973 C CA . SER A 1 123 ? 36.059 -3.526 -0.761 1.00 89.75 123 SER A CA 1
ATOM 974 C C . SER A 1 123 ? 35.864 -4.067 0.655 1.00 89.75 123 SER A C 1
ATOM 976 O O . SER A 1 123 ? 35.802 -3.279 1.591 1.00 89.75 123 SER A O 1
ATOM 978 N N . LYS A 1 124 ? 35.747 -5.391 0.820 1.00 91.00 124 LYS A N 1
ATOM 979 C CA . LYS A 1 124 ? 35.514 -6.025 2.127 1.00 91.00 124 LYS A CA 1
ATOM 980 C C . LYS A 1 124 ? 36.801 -6.328 2.881 1.00 91.00 124 LYS A C 1
ATOM 982 O O . LYS A 1 124 ? 36.849 -6.127 4.088 1.00 91.00 124 LYS A O 1
ATOM 987 N N . HIS A 1 125 ? 37.815 -6.828 2.182 1.00 90.44 125 HIS A N 1
ATOM 988 C CA . HIS A 1 125 ? 39.018 -7.357 2.822 1.00 90.44 125 HIS A CA 1
ATOM 989 C C . HIS A 1 125 ? 40.274 -6.537 2.502 1.00 90.44 125 HIS A C 1
ATOM 991 O O . HIS A 1 125 ? 41.237 -6.582 3.257 1.00 90.44 125 HIS A O 1
ATOM 997 N N . GLY A 1 126 ? 40.269 -5.747 1.427 1.00 88.00 126 GLY A N 1
ATOM 998 C CA . GLY A 1 126 ? 41.440 -5.015 0.947 1.00 88.00 126 GLY A CA 1
ATOM 999 C C . GLY A 1 126 ? 42.326 -5.844 0.013 1.00 88.00 126 GLY A C 1
ATOM 1000 O O . GLY A 1 126 ? 42.270 -7.068 -0.023 1.00 88.00 126 GLY A O 1
ATOM 1001 N N . GLU A 1 127 ? 43.162 -5.163 -0.774 1.00 88.62 127 GLU A N 1
ATOM 1002 C CA . GLU A 1 127 ? 43.997 -5.793 -1.812 1.00 88.62 127 GLU A CA 1
ATOM 1003 C C . GLU A 1 127 ? 45.089 -6.714 -1.248 1.00 88.62 127 GLU A C 1
ATOM 1005 O O . GLU A 1 127 ? 45.448 -7.707 -1.874 1.00 88.62 127 GLU A O 1
ATOM 1010 N N . ARG A 1 128 ? 45.615 -6.397 -0.061 1.00 88.25 128 ARG A N 1
ATOM 1011 C CA . ARG A 1 128 ? 46.717 -7.140 0.574 1.00 88.25 128 ARG A CA 1
ATOM 1012 C C . ARG A 1 128 ? 46.248 -8.244 1.526 1.00 88.25 128 ARG A C 1
ATOM 1014 O O . ARG A 1 128 ? 47.078 -8.808 2.231 1.00 88.25 128 ARG A O 1
ATOM 1021 N N . SER A 1 129 ? 44.950 -8.531 1.583 1.00 92.50 129 SER A N 1
ATOM 1022 C CA . SER A 1 129 ? 44.413 -9.501 2.535 1.00 92.50 129 SER A CA 1
ATOM 1023 C C . SER A 1 129 ? 44.622 -10.944 2.091 1.00 92.50 129 SER A C 1
ATOM 1025 O O . SER A 1 129 ? 44.694 -11.265 0.899 1.00 92.50 129 SER A O 1
ATOM 1027 N N . GLU A 1 130 ? 44.719 -11.841 3.065 1.00 91.38 130 GLU A N 1
ATOM 1028 C CA . GLU A 1 130 ? 44.843 -13.273 2.804 1.00 91.38 130 GLU A CA 1
ATOM 1029 C C . GLU A 1 130 ? 43.537 -13.835 2.219 1.00 91.38 130 GLU A C 1
ATOM 1031 O O . GLU A 1 130 ? 43.555 -14.673 1.313 1.00 91.38 130 GLU A O 1
ATOM 1036 N N . GLU A 1 131 ? 42.397 -13.293 2.649 1.00 91.12 131 GLU A N 1
ATOM 1037 C CA . GLU A 1 131 ? 41.059 -13.649 2.183 1.00 91.12 131 GLU A CA 1
ATOM 1038 C C . GLU A 1 131 ? 40.880 -13.347 0.695 1.00 91.12 131 GLU A C 1
ATOM 1040 O O . GLU A 1 131 ? 40.375 -14.191 -0.052 1.00 91.12 131 GLU A O 1
ATOM 1045 N N . PHE A 1 132 ? 41.337 -12.177 0.236 1.00 92.25 132 PHE A N 1
ATOM 1046 C CA . PHE A 1 132 ? 41.258 -11.821 -1.177 1.00 92.25 132 PHE A CA 1
ATOM 1047 C C . PHE A 1 132 ? 42.170 -12.710 -2.027 1.00 92.25 132 PHE A C 1
ATOM 1049 O O . PHE A 1 132 ? 41.748 -13.198 -3.077 1.00 92.25 132 PHE A O 1
ATOM 1056 N N . ASN A 1 133 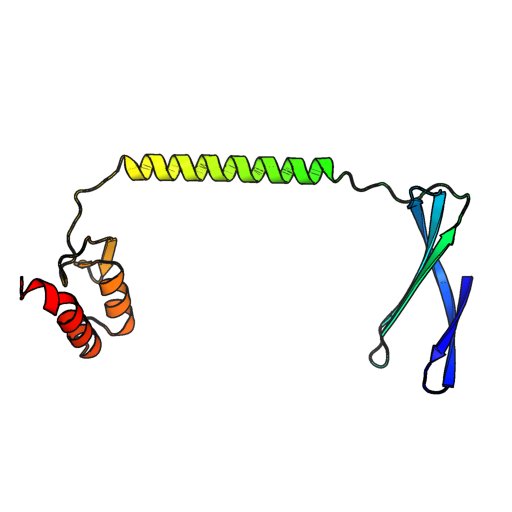? 43.383 -13.000 -1.549 1.00 88.81 133 ASN A N 1
ATOM 1057 C CA . ASN A 1 133 ? 44.309 -13.907 -2.228 1.00 88.81 133 ASN A CA 1
ATOM 1058 C C . ASN A 1 133 ? 43.753 -15.334 -2.340 1.00 88.81 133 ASN A C 1
ATOM 1060 O O . ASN A 1 133 ? 43.847 -15.956 -3.402 1.00 88.81 133 ASN A O 1
ATOM 1064 N N . LYS A 1 134 ? 43.126 -15.850 -1.277 1.00 91.75 134 LYS A N 1
ATOM 1065 C CA . LYS A 1 134 ? 42.463 -17.161 -1.280 1.00 91.75 134 LYS A CA 1
ATOM 1066 C C . LYS A 1 134 ? 41.294 -17.197 -2.265 1.00 91.75 134 LYS A C 1
ATOM 1068 O O . LYS A 1 134 ? 41.174 -18.143 -3.043 1.00 91.75 134 LYS A O 1
ATOM 1073 N N . TYR A 1 135 ? 40.469 -16.152 -2.272 1.00 91.94 135 TYR A N 1
ATOM 1074 C CA . TYR A 1 135 ? 39.382 -15.998 -3.236 1.00 91.94 135 TYR A CA 1
ATOM 1075 C C . TYR A 1 135 ? 39.898 -15.966 -4.683 1.00 91.94 135 TYR A C 1
ATOM 1077 O O . TYR A 1 135 ? 39.361 -16.680 -5.531 1.00 91.94 135 TYR A O 1
ATOM 1085 N N . LEU A 1 136 ? 40.955 -15.196 -4.967 1.00 89.75 136 LEU A N 1
ATOM 1086 C CA . LEU A 1 136 ? 41.535 -15.116 -6.308 1.00 89.75 136 LEU A CA 1
ATOM 1087 C C . LEU A 1 136 ? 42.047 -16.472 -6.783 1.00 89.75 136 LEU A C 1
ATOM 1089 O O . LEU A 1 136 ? 41.698 -16.871 -7.890 1.00 89.75 136 LEU A O 1
ATOM 1093 N N . ARG A 1 137 ? 42.796 -17.198 -5.943 1.00 86.94 137 ARG A N 1
ATOM 1094 C CA . ARG A 1 137 ? 43.293 -18.545 -6.270 1.00 86.94 137 ARG A CA 1
ATOM 1095 C C . ARG A 1 137 ? 42.155 -19.490 -6.639 1.00 86.94 137 ARG A C 1
ATOM 1097 O O . ARG A 1 137 ? 42.218 -20.126 -7.682 1.00 86.94 137 ARG A O 1
ATOM 1104 N N . ASN A 1 138 ? 41.093 -19.532 -5.835 1.00 87.25 138 ASN A N 1
ATOM 1105 C CA . ASN A 1 138 ? 39.931 -20.378 -6.120 1.00 87.25 138 ASN A CA 1
ATOM 1106 C C . ASN A 1 138 ? 39.214 -19.964 -7.408 1.00 87.25 138 ASN A C 1
ATOM 1108 O O . ASN A 1 138 ? 38.720 -20.810 -8.145 1.00 87.25 138 ASN A O 1
ATOM 1112 N N . LYS A 1 139 ? 39.154 -18.662 -7.692 1.00 84.38 139 LYS A N 1
ATOM 1113 C CA . LYS A 1 139 ? 38.470 -18.145 -8.875 1.00 84.38 139 LYS A CA 1
ATOM 1114 C C . LYS A 1 139 ? 39.251 -18.380 -10.170 1.00 84.38 139 LYS A C 1
ATOM 1116 O O . LYS A 1 139 ? 38.640 -18.571 -11.218 1.00 84.38 139 LYS A O 1
ATOM 1121 N N . THR A 1 140 ? 40.580 -18.362 -10.119 1.00 83.75 140 THR A N 1
ATOM 1122 C CA . THR A 1 140 ? 41.434 -18.549 -11.300 1.00 83.75 140 THR A CA 1
ATOM 1123 C C . THR A 1 140 ? 41.895 -19.990 -11.500 1.00 83.75 140 THR A C 1
ATOM 1125 O O . THR A 1 140 ? 42.365 -20.296 -12.592 1.00 83.75 140 THR A O 1
ATOM 1128 N N . ILE A 1 141 ? 41.702 -20.892 -10.528 1.00 80.94 141 ILE A N 1
ATOM 1129 C CA . ILE A 1 141 ? 42.174 -22.290 -10.588 1.00 80.94 141 ILE A CA 1
ATOM 1130 C C . ILE A 1 141 ? 41.729 -23.032 -11.856 1.00 80.94 141 ILE A C 1
ATOM 1132 O O . ILE A 1 141 ? 42.500 -23.782 -12.446 1.00 80.94 141 ILE A O 1
ATOM 1136 N N . HIS A 1 142 ? 40.508 -22.776 -12.327 1.00 70.00 142 HIS A N 1
ATOM 1137 C CA . HIS A 1 142 ? 39.960 -23.429 -13.515 1.00 70.00 142 HIS A CA 1
ATOM 1138 C C . HIS A 1 142 ? 40.508 -22.863 -14.828 1.00 70.00 142 HIS A C 1
ATOM 1140 O O . HIS A 1 142 ? 40.457 -23.544 -15.843 1.00 70.00 142 HIS A O 1
ATOM 1146 N N . ARG A 1 143 ? 41.051 -21.640 -14.817 1.00 67.69 143 ARG A N 1
ATOM 1147 C CA . ARG A 1 143 ? 41.596 -20.983 -16.014 1.00 67.69 143 ARG A CA 1
ATOM 1148 C C . ARG A 1 143 ? 43.034 -21.399 -16.338 1.00 67.69 143 ARG A C 1
ATOM 1150 O O . ARG A 1 143 ? 43.472 -21.151 -17.448 1.00 67.69 143 ARG A O 1
ATOM 1157 N N . TRP A 1 144 ? 43.760 -21.980 -15.381 1.00 57.78 144 TRP A N 1
ATOM 1158 C CA . TRP A 1 144 ? 45.155 -22.419 -15.554 1.00 57.78 144 TRP A CA 1
ATOM 1159 C C . TRP A 1 144 ? 45.283 -23.910 -15.893 1.00 57.78 144 TRP A C 1
ATOM 1161 O O . TRP A 1 144 ? 46.342 -24.349 -16.324 1.00 57.78 144 TRP A O 1
ATOM 1171 N N . ASN A 1 145 ? 44.207 -24.677 -15.696 1.00 53.41 145 ASN A N 1
ATOM 1172 C CA . ASN A 1 145 ? 44.138 -26.109 -15.995 1.00 53.41 145 ASN A CA 1
ATOM 1173 C C . ASN A 1 145 ? 43.437 -26.403 -17.340 1.00 53.41 145 ASN A C 1
ATOM 1175 O O . ASN A 1 145 ? 43.017 -27.535 -17.569 1.00 53.41 145 ASN A O 1
ATOM 1179 N N . SER A 1 146 ? 43.253 -25.383 -18.183 1.00 45.75 146 SER A N 1
ATOM 1180 C CA . SER A 1 146 ? 42.731 -25.461 -19.560 1.00 45.75 146 SER A CA 1
ATOM 1181 C C . SER A 1 146 ? 43.793 -24.950 -20.523 1.00 45.75 146 SER A C 1
ATOM 1183 O O . SER A 1 146 ? 43.840 -25.466 -21.658 1.00 45.75 146 SER A O 1
#

Organism: NCBI:txid523847

Mean predicted aligned error: 18.31 Å

Secondary structure (DSSP, 8-state):
-EEEEEPTTS-EEEEEPEEEEEEE-SSSEEEEEEEEEE-SS-EEEEEEEEEE-SPP-PPPP-HHHHHHHHHHHHHHHHHHHHHHHHHHHH-----PBPTTT-SBP-EEETTEEE-HHHHHHHHHH-TT-HHHHHHHHHHHHHHH--

pLDDT: mean 80.4, std 13.2, range [45.75, 93.44]

Radius of gyration: 33.63 Å; Cα contacts (8 Å, |Δi|>4): 173; chains: 1; bounding box: 81×37×62 Å

Foldseek 3Di:
DWDWDQDPVRDIDIDDWDFDWWDQDPVAIWTWTWDFDDDPVDTDIDIDIHHDNDDTPDDPDPVVVVVVVVVVVVVVVVVVVVVVVVVVVVPDDDQDAFPQARHGFDDADPNGTHRPVLVVQCVPANPPGPSSVVVSCVRNVVVVVD

Nearest PDB structures (foldseek):
  4qqg-assembly7_G  TM=3.954E-01  e=1.007E+00  Homo sapiens
  2nlk-assembly1_A  TM=2.926E-01  e=3.535E+00  Homo sapiens
  8p51-assembly1_A  TM=2.169E-01  e=3.339E+00  Photorhabdus luminescens
  3qcm-assembly1_A  TM=2.136E-01  e=3.963E+00  Homo sapiens